Protein 2G64 (pdb70)

Nearest PDB structures (foldseek):
  2g64-assembly1_A  TM=1.007E+00  e=1.579E-30  Caenorhabditis elegans
  3i2b-assembly1_E  TM=9.787E-01  e=2.132E-19  Homo sapiens
  1b66-assembly1_A  TM=9.677E-01  e=7.104E-18  Rattus rattus
  4ntm-assembly1_A  TM=9.220E-01  e=1.658E-11  Escherichia coli K-12
  4ntk-assembly1_F  TM=9.008E-01  e=1.555E-11  Escherichia coli K-12

Solvent-accessible surface area: 8485 Å² total; per-residue (Å²): 252,166,177,44,82,50,70,63,39,80,77,79,57,60,3,38,9,40,3,68,19,51,23,144,195,60,58,114,62,79,0,113,135,87,35,25,186,48,13,78,80,147,17,59,38,37,109,0,42,0,55,0,49,0,119,13,78,28,61,104,132,63,51,78,19,15,40,68,66,103,0,106,152,13,3,53,97,0,17,84,38,0,54,155,106,39,0,33,153,82,10,127,75,9,99,128,43,38,0,26,1,96,32,0,1,61,22,0,4,73,71,0,88,82,44,15,77,61,55,99,19,18,75,42,0,8,0,32,32,42,125,180,65,91,48,76,50,115,20,165

Radius of gyration: 17.18 Å; Cα contacts (8 Å, |Δi|>4): 259; chains: 1; bounding box: 43×44×34 Å

InterPro domains:
  IPR007115 6-pyruvoyl tetrahydropterin synthase/QueD family [PF01242] (10-139)
  IPR007115 6-pyruvoyl tetrahydropterin synthase/QueD family [PTHR12589] (7-139)
  IPR007115 6-pyruvoyl tetrahydropterin synthase/QueD family [TIGR00039] (7-140)
  IPR022470 6-pyruvoyl tetrahydropterin synthase, cysteine active site [PS00987] (38-48)
  IPR038418 6-pyruvoyl tetrahydropterin synthase/QueD superfamily [G3DSA:3.30.479.10] (1-140)

B-factor: mean 22.35, std 11.43, range [5.89, 97.88]

GO terms:
  GO:0042802 identical protein binding (F, IPI)
  GO:0003874 6-pyruvoyltetrahydropterin synthase activity (F, IMP)
  GO:0006729 tetrahydrobiopterin biosynthetic process (P, IMP)

Structure (mmCIF, N/CA/C/O backbone):
data_2G64
#
_entry.id   2G64
#
_cell.length_a   69.792
_cell.length_b   69.792
_cell.length_c   160.188
_cell.angle_alpha   90.00
_cell.angle_beta   90.00
_cell.angle_gamma   120.00
#
_symmetry.space_group_name_H-M   'H 3 2'
#
loop_
_entity.id
_entity.type
_entity.pdbx_description
1 polymer 'Putative 6-pyruvoyl tetrahydrobiopterin synthase'
2 non-polymer 'SODIUM ION'
3 non-polymer 'ZINC ION'
4 non-polymer GLYCEROL
5 water water
#
loop_
_atom_site.group_PDB
_atom_site.id
_atom_site.type_symbol
_atom_site.label_atom_id
_atom_site.label_alt_id
_atom_site.label_comp_id
_atom_site.label_asym_id
_atom_site.label_entity_id
_atom_site.label_seq_id
_atom_site.pdbx_PDB_ins_code
_atom_site.Cartn_x
_atom_site.Cartn_y
_atom_site.Cartn_z
_atom_site.occupancy
_atom_site.B_iso_or_equiv
_atom_site.auth_seq_id
_atom_site.auth_comp_id
_atom_site.auth_asym_id
_atom_site.auth_atom_id
_atom_site.pdbx_PDB_model_num
ATOM 1 N N . MET A 1 1 ? -6.597 14.507 71.508 1.00 16.02 1 MET A N 1
ATOM 2 C CA A MET A 1 1 ? -6.034 15.550 72.411 0.50 14.95 1 MET A CA 1
ATOM 3 C CA B MET A 1 1 ? -6.077 15.488 72.491 0.50 15.32 1 MET A CA 1
ATOM 4 C C . MET A 1 1 ? -7.073 16.593 72.819 1.00 15.96 1 MET A C 1
ATOM 5 O O . MET A 1 1 ? -7.950 16.947 72.029 1.00 13.47 1 MET A O 1
ATOM 14 N N . PHE A 1 2 ? -6.949 17.123 74.029 1.00 19.02 2 PHE A N 1
ATOM 15 C CA . PHE A 1 2 ? -7.886 18.124 74.509 1.00 17.28 2 PHE A CA 1
ATOM 16 C C . PHE A 1 2 ? -7.080 19.050 75.412 1.00 16.80 2 PHE A C 1
ATOM 17 O O . PHE A 1 2 ? -6.567 18.617 76.441 1.00 15.11 2 PHE A O 1
ATOM 25 N N . ARG A 1 3 ? -6.945 20.307 75.035 1.00 12.98 3 ARG A N 1
ATOM 26 C CA A ARG A 1 3 ? -6.201 21.216 75.891 0.50 17.31 3 ARG A CA 1
ATOM 27 C CA B ARG A 1 3 ? -6.217 21.276 75.870 0.50 13.47 3 ARG A CA 1
ATOM 28 C C . ARG A 1 3 ? -6.994 21.556 77.155 1.00 16.84 3 ARG A C 1
ATOM 29 O O . ARG A 1 3 ? -8.188 21.888 77.107 1.00 14.91 3 ARG A O 1
ATOM 44 N N . MET A 1 4 ? -6.313 21.434 78.292 1.00 13.74 4 MET A N 1
ATOM 45 C CA . MET A 1 4 ? -6.927 21.628 79.578 1.00 14.75 4 MET A CA 1
ATOM 46 C C . MET A 1 4 ? -6.848 23.117 79.987 1.00 13.88 4 MET A C 1
ATOM 47 O O . MET A 1 4 ? -6.075 23.887 79.412 1.00 15.89 4 MET A O 1
ATOM 52 N N . PRO A 1 5 ? -7.642 23.512 81.002 1.00 14.57 5 PRO A N 1
ATOM 53 C CA . PRO A 1 5 ? -7.574 24.895 81.499 1.00 18.03 5 PRO A CA 1
ATOM 54 C C . PRO A 1 5 ? -6.154 25.241 81.928 1.00 14.01 5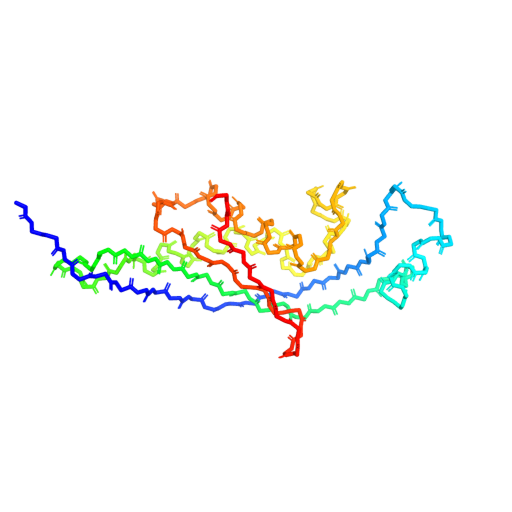 PRO A C 1
ATOM 55 O O . PRO A 1 5 ? -5.451 24.386 82.472 1.00 15.06 5 PRO A O 1
ATOM 59 N N . ILE A 1 6 ? -5.768 26.494 81.712 1.00 14.73 6 ILE A N 1
ATOM 60 C CA . ILE A 1 6 ? -4.463 26.990 82.128 1.00 15.03 6 ILE A CA 1
ATOM 61 C C . ILE A 1 6 ? -4.625 27.714 83.480 1.00 15.83 6 ILE A C 1
ATOM 62 O O . ILE A 1 6 ? -5.453 28.611 83.630 1.00 13.21 6 ILE A O 1
ATOM 67 N N . VAL A 1 7 ? -3.849 27.288 84.461 1.00 14.78 7 VAL A N 1
ATOM 68 C CA . VAL A 1 7 ? -3.959 27.849 85.814 1.00 13.29 7 VAL A CA 1
ATOM 69 C C . VAL A 1 7 ? -2.524 28.161 86.272 1.00 16.20 7 VAL A C 1
ATOM 70 O O . VAL A 1 7 ? -1.555 27.560 85.783 1.00 15.76 7 VAL A O 1
ATOM 74 N N . THR A 1 8 ? -2.380 29.096 87.205 1.00 14.49 8 THR A N 1
ATOM 75 C CA . THR A 1 8 ? -1.068 29.331 87.803 1.00 12.80 8 THR A CA 1
ATOM 76 C C . THR A 1 8 ? -1.012 28.724 89.207 1.00 11.23 8 THR A C 1
ATOM 77 O O . THR A 1 8 ? -2.033 28.605 89.892 1.00 12.00 8 THR A O 1
ATOM 81 N N . MET A 1 9 ? 0.189 28.332 89.599 1.00 13.03 9 MET A N 1
ATOM 82 C CA . MET A 1 9 ? 0.443 27.762 90.919 1.00 14.25 9 MET A CA 1
ATOM 83 C C . MET A 1 9 ? 1.706 28.447 91.445 1.00 13.55 9 MET A C 1
ATOM 84 O O . MET A 1 9 ? 2.768 28.459 90.774 1.00 15.43 9 MET A O 1
ATOM 89 N N . GLU A 1 10 ? 1.590 29.021 92.640 1.00 14.26 10 GLU A N 1
ATOM 90 C CA . GLU A 1 10 ? 2.682 29.810 93.193 1.00 11.54 10 GLU A CA 1
ATOM 91 C C . GLU A 1 10 ? 2.970 29.325 94.595 1.00 15.21 10 GLU A C 1
ATOM 92 O O . GLU A 1 10 ? 2.057 29.085 95.370 1.00 15.51 10 GLU A O 1
ATOM 98 N N . ARG A 1 11 ? 4.255 29.194 94.910 1.00 13.74 11 ARG A N 1
ATOM 99 C CA . ARG A 1 11 ? 4.681 28.666 96.192 1.00 13.24 11 ARG A CA 1
ATOM 100 C C . ARG A 1 11 ? 5.646 29.684 96.820 1.00 12.78 11 ARG A C 1
ATOM 101 O O . ARG A 1 11 ? 6.538 30.207 96.143 1.00 17.81 11 ARG A O 1
ATOM 109 N N . VAL A 1 12 ? 5.426 29.983 98.095 1.00 12.60 12 VAL A N 1
ATOM 110 C CA . VAL A 1 12 ? 6.137 31.079 98.785 1.00 14.22 12 VAL A CA 1
ATOM 111 C C . VAL A 1 12 ? 7.054 30.452 99.831 1.00 17.86 12 VAL A C 1
ATOM 112 O O . VAL A 1 12 ? 6.632 29.587 100.600 1.00 17.82 12 VAL A O 1
ATOM 116 N N . ASP A 1 13 ? 8.313 30.871 99.852 1.00 15.42 13 ASP A N 1
ATOM 117 C CA . ASP A 1 13 ? 9.232 30.435 100.912 1.00 16.31 13 ASP A CA 1
ATOM 118 C C . ASP A 1 13 ? 10.107 31.659 101.217 1.00 20.89 13 ASP A C 1
ATOM 119 O O . ASP A 1 13 ? 9.803 32.754 100.755 1.00 16.11 13 ASP A O 1
ATOM 124 N N . SER A 1 14 ? 11.149 31.491 102.028 1.00 15.13 14 SER A N 1
ATOM 125 C CA A SER A 1 14 ? 11.987 32.628 102.421 0.50 12.64 14 SER A CA 1
ATOM 126 C CA B SER A 1 14 ? 11.980 32.627 102.445 0.50 13.77 14 SER A CA 1
ATOM 127 C C . SER A 1 14 ? 13.402 32.152 102.719 1.00 16.74 14 SER A C 1
ATOM 128 O O . SER A 1 14 ? 13.632 30.960 102.941 1.00 20.52 14 SER A O 1
ATOM 133 N N . PHE A 1 15 ? 14.343 33.093 102.729 1.00 13.07 15 PHE A N 1
ATOM 134 C CA . PHE A 1 15 ? 15.720 32.810 103.159 1.00 13.61 15 PHE A CA 1
ATOM 135 C C . PHE A 1 15 ? 16.340 34.043 103.817 1.00 15.74 15 PHE A C 1
ATOM 136 O O . PHE A 1 15 ? 15.987 35.172 103.504 1.00 17.46 15 PHE A O 1
ATOM 144 N N . SER A 1 16 ? 17.245 33.817 104.755 1.00 13.00 16 SER A N 1
ATOM 145 C CA A SER A 1 16 ? 17.891 34.925 105.432 0.50 12.21 16 SER A CA 1
ATOM 146 C CA B SER A 1 16 ? 17.913 34.904 105.468 0.50 13.43 16 SER A CA 1
ATOM 147 C C . SER A 1 16 ? 19.325 35.027 104.918 1.00 14.14 16 SER A C 1
ATOM 148 O O . SER A 1 16 ? 20.031 34.025 104.804 1.00 19.88 16 SER A O 1
ATOM 153 N N . ALA A 1 17 ? 19.739 36.232 104.534 1.00 14.35 17 ALA A N 1
ATOM 154 C CA . ALA A 1 17 ? 21.087 36.362 103.993 1.00 13.10 17 ALA A CA 1
ATOM 155 C C . ALA A 1 17 ? 21.652 37.742 104.272 1.00 13.55 17 ALA A C 1
ATOM 156 O O . ALA A 1 17 ? 20.908 38.726 104.421 1.00 13.15 17 ALA A O 1
ATOM 158 N N . ALA A 1 18 ? 22.978 37.806 104.327 1.00 12.28 18 ALA A N 1
ATOM 159 C CA . ALA A 1 18 ? 23.682 39.074 104.378 1.00 12.58 18 ALA A CA 1
ATOM 160 C C . ALA A 1 18 ? 24.115 39.476 102.968 1.00 14.23 18 ALA A C 1
ATOM 161 O O . ALA A 1 18 ? 24.362 38.623 102.109 1.00 15.39 18 ALA A O 1
ATOM 163 N N . HIS A 1 19 ? 24.259 40.769 102.747 1.00 13.58 19 HIS A N 1
ATOM 164 C CA . HIS A 1 19 ? 24.933 41.243 101.539 1.00 12.00 19 HIS A CA 1
ATOM 165 C C . HIS A 1 19 ? 25.453 42.661 101.705 1.00 16.95 19 HIS A C 1
ATOM 166 O O . HIS A 1 19 ? 25.180 43.327 102.716 1.00 14.84 19 HIS A O 1
ATOM 173 N N . ARG A 1 20 ? 26.250 43.090 100.733 1.00 13.43 20 ARG A N 1
ATOM 174 C CA . ARG A 1 20 ? 26.661 44.485 100.619 1.00 12.66 20 ARG A CA 1
ATOM 175 C C . ARG A 1 20 ? 26.612 44.829 99.131 1.00 20.40 20 ARG A C 1
ATOM 176 O O . ARG A 1 20 ? 27.098 44.054 98.291 1.00 16.30 20 ARG A O 1
ATOM 184 N N . LEU A 1 21 ? 26.001 45.962 98.790 1.00 12.85 21 LEU A N 1
ATOM 185 C CA . LEU A 1 21 ? 25.945 46.383 97.393 1.00 14.96 21 LEU A CA 1
ATOM 186 C C . LEU A 1 21 ? 27.243 47.129 97.077 1.00 18.04 21 LEU A C 1
ATOM 187 O O . LEU A 1 21 ? 27.523 48.190 97.654 1.00 17.45 21 LEU A O 1
ATOM 192 N N . HIS A 1 22 ? 28.064 46.526 96.216 1.00 16.54 22 HIS A N 1
ATOM 193 C CA . HIS A 1 22 ? 29.371 47.098 95.875 1.00 13.18 22 HIS A CA 1
ATOM 194 C C . HIS A 1 22 ? 29.724 46.548 94.494 1.00 14.33 22 HIS A C 1
ATOM 195 O O . HIS A 1 22 ? 29.838 45.330 94.323 1.00 17.93 22 HIS A O 1
ATOM 202 N N . SER A 1 23 ? 29.882 47.442 93.514 1.00 18.40 23 SER A N 1
ATOM 203 C CA . SER A 1 23 ? 30.268 47.022 92.164 1.00 16.02 23 SER A CA 1
ATOM 204 C C . SER A 1 23 ? 31.783 47.097 91.971 1.00 24.41 23 SER A C 1
ATOM 205 O O . SER A 1 23 ? 32.402 48.118 92.259 1.00 20.55 23 SER A O 1
ATOM 208 N N . GLU A 1 24 ? 32.377 46.033 91.445 1.00 19.19 24 GLU A N 1
ATOM 209 C CA . GLU A 1 24 ? 33.792 46.101 91.066 1.00 24.40 24 GLU A CA 1
ATOM 210 C C . GLU A 1 24 ? 34.081 47.052 89.883 1.00 26.80 24 GLU A C 1
ATOM 211 O O . GLU A 1 24 ? 35.236 47.378 89.623 1.0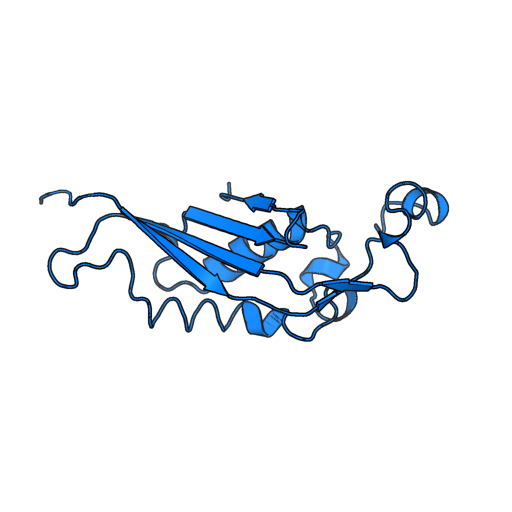0 28.53 24 GLU A O 1
ATOM 217 N N . LYS A 1 25 ? 33.039 47.500 89.180 1.00 20.25 25 LYS A N 1
ATOM 218 C CA . LYS A 1 25 ? 33.200 48.440 88.058 1.00 24.15 25 LYS A CA 1
ATOM 219 C C . LYS A 1 25 ? 33.052 49.921 88.480 1.00 36.60 25 LYS A C 1
ATOM 220 O O . LYS A 1 25 ? 33.067 50.827 87.631 1.00 27.84 25 LYS A O 1
ATOM 226 N N . LEU A 1 26 ? 32.888 50.151 89.784 1.00 22.63 26 LEU A N 1
ATOM 227 C CA . LEU A 1 26 ? 32.781 51.494 90.339 1.00 20.72 26 LEU A CA 1
ATOM 228 C C . LEU A 1 26 ? 33.919 51.759 91.328 1.00 22.99 26 LEU A C 1
ATOM 229 O O . LEU A 1 26 ? 34.407 50.846 92.002 1.00 20.64 26 LEU A O 1
ATOM 234 N N . SER A 1 27 ? 34.318 53.026 91.437 1.00 24.42 27 SER A N 1
ATOM 235 C CA . SER A 1 27 ? 35.266 53.434 92.469 1.00 23.97 27 SER A CA 1
ATOM 236 C C . SER A 1 27 ? 34.625 53.385 93.846 1.00 24.97 27 SER A C 1
ATOM 237 O O . SER A 1 27 ? 33.399 53.265 93.967 1.00 19.48 27 SER A O 1
ATOM 240 N N . ASP A 1 28 ? 35.439 53.496 94.887 1.00 18.82 28 ASP A N 1
ATOM 241 C CA . ASP A 1 28 ? 34.876 53.548 96.244 1.00 25.93 28 ASP A CA 1
ATOM 242 C C . ASP A 1 28 ? 33.842 54.662 96.414 1.00 18.78 28 ASP A C 1
ATOM 243 O O . ASP A 1 28 ? 32.763 54.441 96.985 1.00 18.15 28 ASP A O 1
ATOM 248 N N . ALA A 1 29 ? 34.193 55.862 95.951 1.00 19.73 29 ALA A N 1
ATOM 249 C CA . ALA A 1 29 ? 33.290 57.013 96.015 1.00 17.01 29 ALA A CA 1
ATOM 250 C C . ALA A 1 29 ? 32.012 56.796 95.213 1.00 22.00 29 ALA A C 1
ATOM 251 O O . ALA A 1 29 ? 30.924 57.108 95.680 1.00 22.02 29 ALA A O 1
ATOM 253 N N . GLU A 1 30 ? 32.149 56.263 94.002 1.00 19.00 30 GLU A N 1
ATOM 254 C CA . GLU A 1 30 ? 30.990 55.973 93.152 1.00 22.49 30 GLU A CA 1
ATOM 255 C C . GLU A 1 30 ? 30.058 54.939 93.803 1.00 21.42 30 GLU A C 1
ATOM 256 O O . GLU A 1 30 ? 28.824 55.072 93.775 1.00 19.77 30 GLU A O 1
ATOM 262 N N . ASN A 1 31 ? 30.657 53.921 94.406 1.00 17.31 31 ASN A N 1
ATOM 263 C CA . ASN A 1 31 ? 29.875 52.893 95.124 1.00 15.44 31 ASN A CA 1
ATOM 264 C C . ASN A 1 31 ? 29.112 53.473 96.296 1.00 19.93 31 ASN A C 1
ATOM 265 O O . ASN A 1 31 ? 27.954 53.163 96.517 1.00 16.32 31 ASN A O 1
ATOM 270 N N . LYS A 1 32 ? 29.773 54.338 97.052 1.00 19.95 32 LYS A N 1
ATOM 271 C CA . LYS A 1 32 ? 29.090 55.043 98.131 1.00 18.63 32 LYS A CA 1
ATOM 272 C C . LYS A 1 32 ? 27.938 55.893 97.597 1.00 15.62 32 LYS A C 1
ATOM 273 O O . LYS A 1 32 ? 26.833 55.893 98.162 1.00 23.06 32 LYS A O 1
ATOM 279 N N . GLU A 1 33 ? 28.186 56.598 96.501 1.00 18.96 33 GLU A N 1
ATOM 280 C CA A GLU A 1 33 ? 27.172 57.465 95.921 0.50 24.22 33 GLU A CA 1
ATOM 281 C CA B GLU A 1 33 ? 27.183 57.479 95.884 0.50 23.11 33 GLU A CA 1
ATOM 282 C C . GLU A 1 33 ? 25.999 56.692 95.309 1.00 25.85 33 GLU A C 1
ATOM 283 O O . GLU A 1 33 ? 24.841 57.075 95.477 1.00 22.35 33 GLU A O 1
ATOM 294 N N . THR A 1 34 ? 26.299 55.596 94.621 1.00 17.50 34 THR A N 1
ATOM 295 C CA . THR A 1 34 ? 25.268 54.787 93.953 1.00 15.78 34 THR A CA 1
ATOM 296 C C . THR A 1 34 ? 24.438 54.030 94.973 1.00 26.09 34 THR A C 1
ATOM 297 O O . THR A 1 34 ? 23.211 53.975 94.869 1.00 21.08 34 THR A O 1
ATOM 301 N N . PHE A 1 35 ? 25.102 53.483 95.988 1.00 17.59 35 PHE A N 1
ATOM 302 C CA . PHE A 1 35 ? 24.470 52.482 96.841 1.00 19.39 35 PHE A CA 1
ATOM 303 C C . PHE A 1 35 ? 24.122 53.008 98.234 1.00 19.11 35 PHE A C 1
ATOM 304 O O . PHE A 1 35 ? 23.317 52.406 98.947 1.00 18.18 35 PHE A O 1
ATOM 312 N N . GLY A 1 36 ? 24.698 54.154 98.600 1.00 21.22 36 GLY A N 1
ATOM 313 C CA . GLY A 1 36 ? 24.427 54.782 99.901 1.00 18.62 36 GLY A CA 1
ATOM 314 C C . GLY A 1 36 ? 24.693 53.856 101.082 1.00 15.95 36 GLY A C 1
ATOM 315 O O . GLY A 1 36 ? 25.712 53.160 101.120 1.00 20.69 36 GLY A O 1
ATOM 316 N N . LYS A 1 37 ? 23.761 53.830 102.037 1.00 20.18 37 LYS A N 1
ATOM 317 C CA . LYS A 1 37 ? 23.906 52.961 103.212 1.00 21.08 37 LYS A CA 1
ATOM 318 C C . LYS A 1 37 ? 24.008 51.471 102.830 1.00 20.71 37 LYS A C 1
ATOM 319 O O . LYS A 1 37 ? 24.564 50.663 103.576 1.00 17.60 37 LYS A O 1
ATOM 325 N N . CYS A 1 38 ? 23.486 51.112 101.661 1.00 17.56 38 CYS A N 1
ATOM 326 C CA . CYS A 1 38 ? 23.619 49.727 101.200 1.00 22.96 38 CYS A CA 1
ATOM 327 C C . CYS A 1 38 ? 25.070 49.309 100.916 1.00 17.64 38 CYS A C 1
ATOM 328 O O . CYS A 1 38 ? 25.382 48.117 100.877 1.00 17.28 38 CYS A O 1
ATOM 331 N N . ASN A 1 39 ? 25.959 50.290 100.793 1.00 13.93 39 ASN A N 1
ATOM 332 C CA . ASN A 1 39 ? 27.375 50.006 100.612 1.00 17.01 39 ASN A CA 1
ATOM 333 C C . ASN A 1 39 ? 28.145 49.856 101.949 1.00 22.76 39 ASN A C 1
ATOM 334 O O . ASN A 1 39 ? 29.374 49.725 101.952 1.00 19.51 39 ASN A O 1
ATOM 339 N N . ASN A 1 40 ? 27.434 49.860 103.083 1.00 20.02 40 ASN A N 1
ATOM 340 C CA . ASN A 1 40 ? 28.100 49.747 104.403 1.00 21.94 40 ASN A CA 1
ATOM 341 C C . ASN A 1 40 ? 29.116 48.631 104.323 1.00 16.16 40 ASN A C 1
ATOM 342 O O . ASN A 1 40 ? 28.775 47.509 103.926 1.00 20.48 40 ASN A O 1
ATOM 347 N N . SER A 1 41 ? 30.354 48.916 104.719 1.00 22.97 41 SER A N 1
ATOM 348 C CA . SER A 1 41 ? 31.443 47.988 104.443 1.00 19.53 41 SER A CA 1
ATOM 349 C C . SER A 1 41 ? 31.276 46.617 105.072 1.00 17.24 41 SER A C 1
ATOM 350 O O . SER A 1 41 ? 31.699 45.617 104.487 1.00 21.65 41 SER A O 1
ATOM 353 N N . ASN A 1 42 ? 30.662 46.545 106.257 1.00 16.70 42 ASN A N 1
ATOM 354 C CA . ASN A 1 42 ? 30.443 45.236 106.859 1.00 14.47 42 ASN A CA 1
ATOM 355 C C . ASN A 1 42 ? 29.093 44.604 106.493 1.00 17.07 42 ASN A C 1
ATOM 356 O O . ASN A 1 42 ? 28.729 43.549 107.024 1.00 16.35 42 ASN A O 1
ATOM 361 N N . GLY A 1 43 ? 28.368 45.255 105.594 1.00 19.68 43 GLY A N 1
ATOM 362 C CA . GLY A 1 43 ? 27.161 44.655 105.057 1.00 18.99 43 GLY A CA 1
ATOM 363 C C . GLY A 1 43 ? 25.929 44.898 105.927 1.00 13.19 43 GLY A C 1
ATOM 364 O O . GLY A 1 43 ? 25.952 45.654 106.929 1.00 15.20 43 GLY A O 1
ATOM 365 N N . HIS A 1 44 ? 24.838 44.278 105.504 1.00 15.29 44 HIS A N 1
ATOM 366 C CA . HIS A 1 44 ? 23.566 44.331 106.209 1.00 11.57 44 HIS A CA 1
ATOM 367 C C . HIS A 1 44 ? 22.853 43.091 105.676 1.00 13.24 44 HIS A C 1
ATOM 368 O O . HIS A 1 44 ? 23.508 42.204 105.097 1.00 13.82 44 HIS A O 1
ATOM 375 N N . GLY A 1 45 ? 21.545 42.995 105.885 1.00 12.85 45 GLY A N 1
ATOM 376 C CA . GLY A 1 45 ? 20.872 41.742 105.559 1.00 17.80 45 GLY A CA 1
ATOM 377 C C . GLY A 1 45 ? 19.371 41.847 105.444 1.00 15.47 45 GLY A C 1
ATOM 378 O O . GLY A 1 45 ? 18.792 42.893 105.724 1.00 13.58 45 GLY A O 1
ATOM 379 N N . HIS A 1 46 ? 18.746 40.757 105.009 1.00 13.22 46 HIS A N 1
ATOM 380 C CA . HIS A 1 46 ? 17.303 40.757 104.766 1.00 17.18 46 HIS A CA 1
ATOM 381 C C . HIS A 1 46 ? 16.779 39.365 105.027 1.00 14.52 46 HIS A C 1
ATOM 382 O O . HIS A 1 46 ? 17.508 38.384 104.852 1.00 13.67 46 HIS A O 1
ATOM 389 N N . ASN A 1 47 ? 15.509 39.264 105.436 1.00 13.00 47 ASN A N 1
ATOM 390 C CA . ASN A 1 47 ? 14.743 38.045 105.172 1.00 12.25 47 ASN A CA 1
ATOM 391 C C . ASN A 1 47 ? 14.112 38.221 103.803 1.00 14.40 47 ASN A C 1
ATOM 392 O O . ASN A 1 47 ? 13.278 39.096 103.618 1.00 17.40 47 ASN A O 1
ATOM 397 N N . TYR A 1 48 ? 14.565 37.438 102.831 1.00 12.24 48 TYR A N 1
ATOM 398 C CA . TYR A 1 48 ? 14.056 37.596 101.484 1.00 11.64 48 TYR A CA 1
ATOM 399 C C . TYR A 1 48 ? 12.856 36.654 101.352 1.00 16.52 48 TYR A C 1
ATOM 400 O O . TYR A 1 48 ? 12.961 35.482 101.694 1.00 19.55 48 TYR A O 1
ATOM 409 N N . VAL A 1 49 ? 11.726 37.161 100.872 1.00 12.17 49 VAL A N 1
ATOM 410 C CA . VAL A 1 49 ? 10.629 36.260 100.515 1.00 11.42 49 VAL A CA 1
ATOM 411 C C . VAL A 1 49 ? 10.812 35.845 99.039 1.00 13.45 49 VAL A C 1
ATOM 412 O O . VAL A 1 49 ? 11.004 36.699 98.167 1.00 15.39 49 VAL A O 1
ATOM 416 N N . TRP A 1 50 ? 10.746 34.553 98.773 1.00 11.43 50 TRP A N 1
ATOM 417 C CA . TRP A 1 50 ? 10.883 34.061 97.400 1.00 13.78 50 TRP A CA 1
ATOM 418 C C . TRP A 1 50 ? 9.549 33.449 96.958 1.00 16.45 50 TRP A C 1
ATOM 419 O O . TRP A 1 50 ? 9.070 32.511 97.584 1.00 14.05 50 TRP A O 1
ATOM 430 N N . LYS A 1 51 ? 8.936 33.959 95.894 1.00 11.18 51 LYS A N 1
ATOM 431 C CA . LYS A 1 51 ? 7.729 33.265 95.409 1.00 13.22 51 LYS A CA 1
ATOM 432 C C . LYS A 1 51 ? 8.007 32.705 94.023 1.00 15.68 51 LYS A C 1
ATOM 433 O O . LYS A 1 51 ? 8.534 33.399 93.175 1.00 14.46 51 LYS A O 1
ATOM 439 N N . VAL A 1 52 ? 7.623 31.459 93.812 1.00 11.44 52 VAL A N 1
ATOM 440 C CA . VAL A 1 52 ? 7.893 30.753 92.560 1.00 17.41 52 VAL A CA 1
ATOM 441 C C . VAL A 1 52 ? 6.549 30.456 91.927 1.00 12.87 52 VAL A C 1
ATOM 442 O O . VAL A 1 52 ? 5.738 29.723 92.503 1.00 12.95 52 VAL A O 1
ATOM 446 N N . LYS A 1 53 ? 6.318 31.048 90.757 1.00 12.94 53 LYS A N 1
ATOM 447 C CA . LYS A 1 53 ? 5.026 30.939 90.089 1.00 16.47 53 LYS A CA 1
ATOM 448 C C . LYS A 1 53 ? 5.156 30.124 88.795 1.00 14.94 53 LYS A C 1
ATOM 449 O O . LYS A 1 53 ? 6.013 30.391 87.957 1.00 12.60 53 LYS A O 1
ATOM 455 N N . LEU A 1 54 ? 4.289 29.130 88.668 1.00 16.41 54 LEU A N 1
ATOM 456 C CA . LEU A 1 54 ? 4.286 28.219 87.528 1.00 16.74 54 LEU A CA 1
ATOM 457 C C . LEU A 1 54 ? 2.985 28.466 86.779 1.00 15.60 54 LEU A C 1
ATOM 458 O O . LEU A 1 54 ? 1.999 28.912 87.377 1.00 15.15 54 LEU A O 1
ATOM 463 N N . ARG A 1 55 ? 2.971 28.202 85.477 1.00 14.27 55 ARG A N 1
ATOM 464 C CA . ARG A 1 55 ? 1.722 28.318 84.720 1.00 15.30 55 ARG A CA 1
ATOM 465 C C . ARG A 1 55 ? 1.652 27.164 83.716 1.00 15.49 55 ARG A C 1
ATOM 466 O O . ARG A 1 55 ? 2.643 26.855 83.037 1.00 17.98 55 ARG A O 1
ATOM 474 N N . GLY A 1 56 ? 0.502 26.519 83.618 1.00 13.85 56 GLY A N 1
ATOM 475 C CA . GLY A 1 56 ? 0.409 25.367 82.716 1.00 14.20 56 GLY A CA 1
ATOM 476 C C . GLY A 1 56 ? -0.962 24.748 82.759 1.00 14.88 56 GLY A C 1
ATOM 477 O O . GLY A 1 56 ? -1.817 25.153 83.559 1.00 15.23 56 GLY A O 1
ATOM 478 N N . GLU A 1 57 ? -1.179 23.771 81.882 1.00 12.65 57 GLU A N 1
ATOM 479 C CA . GLU A 1 57 ? -2.430 23.022 81.902 1.00 12.77 57 GLU A CA 1
ATOM 480 C C . GLU A 1 57 ? -2.612 22.227 83.187 1.00 14.95 57 GLU A C 1
ATOM 481 O O . GLU A 1 57 ? -1.679 21.550 83.658 1.00 15.54 57 GLU A O 1
ATOM 487 N N . VAL A 1 58 ? -3.840 22.235 83.700 1.00 11.79 58 VAL A N 1
ATOM 488 C CA A VAL A 1 58 ? -4.221 21.345 84.799 0.50 13.06 58 VAL A CA 1
ATOM 489 C CA B VAL A 1 58 ? -4.200 21.341 84.800 0.50 15.28 58 VAL A CA 1
ATOM 490 C C . VAL A 1 58 ? -4.223 19.888 84.309 1.00 18.52 58 VAL A C 1
ATOM 491 O O . VAL A 1 58 ? -4.804 19.574 83.278 1.00 17.39 58 VAL A O 1
ATOM 498 N N . ASP A 1 59 ? -3.557 18.996 85.035 1.00 14.57 59 ASP A N 1
ATOM 499 C CA . ASP A 1 59 ? -3.596 17.580 84.676 1.00 14.62 59 ASP A CA 1
ATOM 500 C C . ASP A 1 59 ? -4.985 16.993 85.005 1.00 17.05 59 ASP A C 1
ATOM 501 O O . ASP A 1 59 ? -5.521 17.197 86.109 1.00 16.95 59 ASP A O 1
ATOM 506 N N . PRO A 1 60 ? -5.573 16.244 84.059 1.00 17.77 60 PRO A N 1
ATOM 507 C CA . PRO A 1 60 ? -6.928 15.749 84.304 1.00 15.63 60 PRO A CA 1
ATOM 508 C C . PRO A 1 60 ? -6.975 14.706 85.420 1.00 21.08 60 PRO A C 1
ATOM 509 O O . PRO A 1 60 ? -8.010 14.554 86.047 1.00 17.80 60 PRO A O 1
ATOM 513 N N . THR A 1 61 ? -5.875 13.991 85.661 1.00 16.41 61 THR A N 1
ATOM 514 C CA . THR A 1 61 ? -5.894 12.946 86.676 1.00 14.15 61 THR A CA 1
ATOM 515 C C . THR A 1 61 ? -5.539 13.462 88.081 1.00 17.21 61 THR A C 1
ATOM 516 O O . THR A 1 61 ? -6.280 13.240 89.045 1.00 19.00 61 THR A O 1
ATOM 520 N N . SER A 1 62 ? -4.418 14.169 88.182 1.00 15.68 62 SER A N 1
ATOM 521 C CA . SER A 1 62 ? -3.956 14.661 89.468 1.00 15.22 62 SER A CA 1
ATOM 522 C C . SER A 1 62 ? -4.614 15.983 89.854 1.00 19.22 62 SER A C 1
ATOM 523 O O . SER A 1 62 ? -4.592 16.358 91.013 1.00 19.83 62 SER A O 1
ATOM 526 N N . GLY A 1 63 ? -5.167 16.701 88.876 1.00 12.54 63 GLY A N 1
ATOM 527 C CA . GLY A 1 63 ? -5.703 18.050 89.134 1.00 15.79 63 GLY A CA 1
ATOM 528 C C . GLY A 1 63 ? -4.661 19.125 89.426 1.00 13.23 63 GLY A C 1
ATOM 529 O O . GLY A 1 63 ? -5.006 20.204 89.909 1.00 14.03 63 GLY A O 1
ATOM 530 N N . MET A 1 64 ? -3.400 18.841 89.096 1.00 15.80 64 MET A N 1
ATOM 531 C CA A MET A 1 64 ? -2.313 19.760 89.431 0.50 11.02 64 MET A CA 1
ATOM 532 C CA B MET A 1 64 ? -2.261 19.708 89.439 0.50 16.64 64 MET A CA 1
ATOM 533 C C . MET A 1 64 ? -1.615 20.323 88.201 1.00 15.47 64 MET A C 1
ATOM 534 O O . MET A 1 64 ? -1.455 19.643 87.181 1.00 16.96 64 MET A O 1
ATOM 543 N N . VAL A 1 65 ? -1.193 21.577 88.311 1.00 17.19 65 VAL A N 1
ATOM 544 C CA . VAL A 1 65 ? -0.278 22.190 87.322 1.00 15.86 65 VAL A CA 1
ATOM 545 C C . VAL A 1 65 ? 1.140 21.579 87.420 1.00 15.90 65 VAL A C 1
ATOM 546 O O . VAL A 1 65 ? 1.870 21.430 86.418 1.00 16.17 65 VAL A O 1
ATOM 550 N N . TYR A 1 66 ? 1.515 21.201 88.634 1.00 17.82 66 TYR A N 1
ATOM 551 C CA . TYR A 1 66 ? 2.841 20.661 88.911 1.00 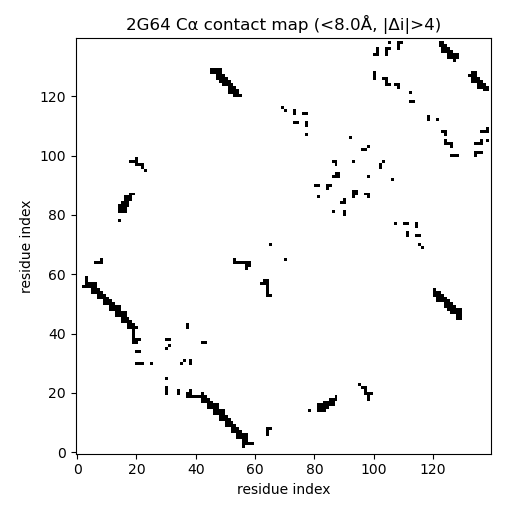20.04 66 TYR A CA 1
ATOM 552 C C . TYR A 1 66 ? 2.761 19.950 90.253 1.00 19.53 66 TYR A C 1
ATOM 553 O O . TYR A 1 66 ? 1.961 20.308 91.119 1.00 25.35 66 TYR A O 1
ATOM 562 N N . ASP A 1 67 ? 3.626 18.961 90.439 1.00 18.55 67 ASP A N 1
ATOM 563 C CA . ASP A 1 67 ? 3.685 18.242 91.708 1.00 19.69 67 ASP A CA 1
ATOM 564 C C . ASP A 1 67 ? 4.349 19.100 92.801 1.00 24.84 67 ASP A C 1
ATOM 565 O O . ASP A 1 67 ? 5.537 19.404 92.706 1.00 24.04 67 ASP A O 1
ATOM 570 N N . LEU A 1 68 ? 3.583 19.506 93.811 1.00 22.83 68 LEU A N 1
ATOM 571 C CA . LEU A 1 68 ? 4.115 20.404 94.845 1.00 32.04 68 LEU A CA 1
ATOM 572 C C . LEU A 1 68 ? 5.266 19.764 95.614 1.00 33.02 68 LEU A C 1
ATOM 573 O O . LEU A 1 68 ? 6.219 20.451 95.997 1.00 25.12 68 LEU A O 1
ATOM 578 N N . ALA A 1 69 ? 5.188 18.451 95.829 1.00 26.93 69 ALA A N 1
ATOM 579 C CA . ALA A 1 69 ? 6.259 17.742 96.522 1.00 26.59 69 ALA A CA 1
ATOM 580 C C . ALA A 1 69 ? 7.581 17.878 95.767 1.00 29.42 69 ALA A C 1
ATOM 581 O O . ALA A 1 69 ? 8.632 18.123 96.374 1.00 28.46 69 ALA A O 1
ATOM 583 N N . LYS A 1 70 ? 7.515 17.724 94.444 1.00 22.63 70 LYS A N 1
ATOM 584 C CA . LYS A 1 70 ? 8.670 17.889 93.563 1.00 18.70 70 LYS A CA 1
ATOM 585 C C . LYS A 1 70 ? 9.193 19.328 93.554 1.00 25.11 70 LYS A C 1
ATOM 586 O O . LYS A 1 70 ? 10.407 19.554 93.628 1.00 22.56 70 LYS A O 1
ATOM 592 N N . LEU A 1 71 ? 8.279 20.290 93.445 1.00 21.41 71 LEU A N 1
ATOM 593 C CA . LEU A 1 71 ? 8.660 21.715 93.501 1.00 18.04 71 LEU A CA 1
ATOM 594 C C . LEU A 1 71 ? 9.357 22.025 94.829 1.00 17.59 71 LEU A C 1
ATOM 595 O O . LEU A 1 71 ? 10.361 22.738 94.851 1.00 18.86 71 LEU A O 1
ATOM 600 N N . LYS A 1 72 ? 8.822 21.505 95.935 1.00 16.88 72 LYS A N 1
ATOM 601 C CA A LYS A 1 72 ? 9.425 21.769 97.242 0.50 21.84 72 LYS A CA 1
ATOM 602 C CA B LYS A 1 72 ? 9.416 21.742 97.257 0.50 25.51 72 LYS A CA 1
ATOM 603 C C . LYS A 1 72 ? 10.888 21.344 97.289 1.00 26.91 72 LYS A C 1
ATOM 604 O O . LYS A 1 72 ? 11.730 22.096 97.792 1.00 21.43 72 LYS A O 1
ATOM 615 N N . LYS A 1 73 ? 11.178 20.161 96.735 1.00 22.84 73 LYS A N 1
ATOM 616 C CA A LYS A 1 73 ? 12.544 19.632 96.679 0.50 23.37 73 LYS A CA 1
ATOM 617 C CA B LYS A 1 73 ? 12.540 19.599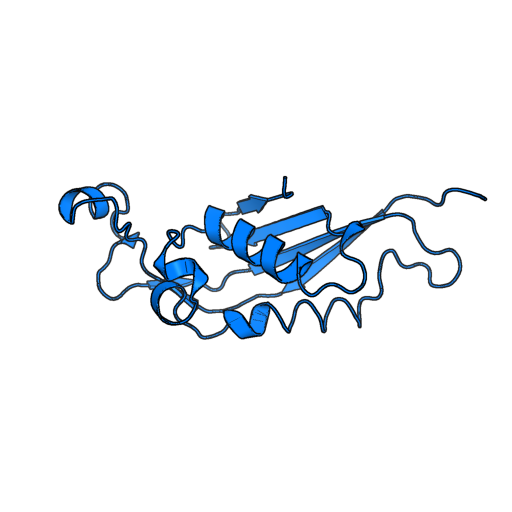 96.636 0.50 24.43 73 LYS A CA 1
ATOM 618 C C . LYS A 1 73 ? 13.467 20.480 95.805 1.00 24.20 73 LYS A C 1
ATOM 619 O O . LYS A 1 73 ? 14.619 20.756 96.188 1.00 18.51 73 LYS A O 1
ATOM 630 N N . GLU A 1 74 ? 12.965 20.898 94.642 1.00 17.03 74 GLU A N 1
ATOM 631 C CA . GLU A 1 74 ? 13.727 21.693 93.704 1.00 21.64 74 GLU A CA 1
ATOM 632 C C . GLU A 1 74 ? 13.989 23.070 94.301 1.00 19.68 74 GLU A C 1
ATOM 633 O O . GLU A 1 74 ? 15.108 23.569 94.218 1.00 18.87 74 GLU A O 1
ATOM 639 N N . MET A 1 75 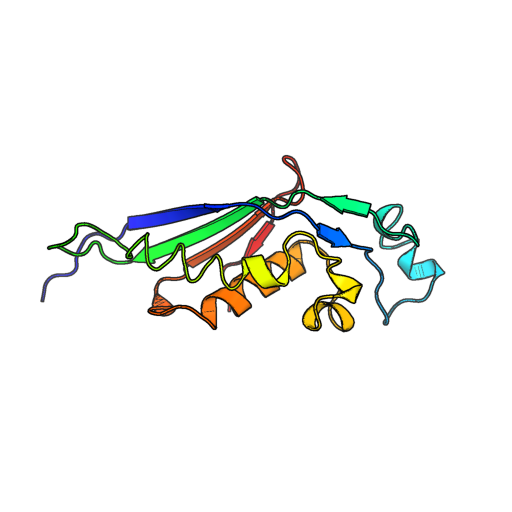? 12.962 23.677 94.896 1.00 16.65 75 MET A N 1
ATOM 640 C CA . MET A 1 75 ? 13.148 24.979 95.555 1.00 14.97 75 MET A CA 1
ATOM 641 C C . MET A 1 75 ? 14.148 24.884 96.723 1.00 24.55 75 MET A C 1
ATOM 642 O O . MET A 1 75 ? 14.946 25.797 96.930 1.00 19.68 75 MET A O 1
ATOM 647 N N . SER A 1 76 ? 14.103 23.784 97.474 1.00 19.01 76 SER A N 1
ATOM 648 C CA A SER A 1 76 ? 15.056 23.553 98.572 0.50 16.58 76 SER A CA 1
ATOM 649 C CA B SER A 1 76 ? 15.050 23.574 98.567 0.50 18.52 76 SER A CA 1
ATOM 650 C C . SER A 1 76 ? 16.498 23.581 98.077 1.00 19.23 76 SER A C 1
ATOM 651 O O . SER A 1 76 ? 17.380 24.154 98.722 1.00 18.88 76 SER A O 1
ATOM 656 N N . LEU A 1 77 ? 16.738 22.962 96.929 1.00 19.98 77 LEU A N 1
ATOM 657 C CA . LEU A 1 77 ? 18.072 22.918 96.332 1.00 18.72 77 LEU A CA 1
ATOM 658 C C . LEU A 1 77 ? 18.601 24.319 96.051 1.00 25.52 77 LEU A C 1
ATOM 659 O O . LEU A 1 77 ? 19.773 24.627 96.322 1.00 19.68 77 LEU A O 1
ATOM 664 N N . VAL A 1 78 ? 17.725 25.185 95.547 1.00 18.33 78 VAL A N 1
ATOM 665 C CA . VAL A 1 78 ? 18.100 26.569 95.297 1.00 17.96 78 VAL A CA 1
ATOM 666 C C . VAL A 1 78 ? 18.316 27.317 96.625 1.00 18.74 78 VAL A C 1
ATOM 667 O O . VAL A 1 78 ? 19.295 28.057 96.782 1.00 18.27 78 VAL A O 1
ATOM 671 N N . LEU A 1 79 ? 17.392 27.134 97.567 1.00 19.15 79 LEU A N 1
ATOM 672 C CA . LEU A 1 79 ? 17.441 27.851 98.840 1.00 16.69 79 LEU A CA 1
ATOM 673 C C . LEU A 1 79 ? 18.704 27.484 99.634 1.00 21.89 79 LEU A C 1
ATOM 674 O O . LEU A 1 79 ? 19.246 28.301 100.372 1.00 18.01 79 LEU A O 1
ATOM 679 N N . ASP A 1 80 ? 19.180 26.256 99.456 1.00 19.08 80 ASP A N 1
ATOM 680 C CA . ASP A 1 80 ? 20.383 25.789 100.158 1.00 15.80 80 ASP A CA 1
ATOM 681 C C . ASP A 1 80 ? 21.594 26.653 99.798 1.00 23.00 80 ASP A C 1
ATOM 682 O O . ASP A 1 80 ? 22.513 26.820 100.604 1.00 19.92 80 ASP A O 1
ATOM 687 N N . THR A 1 81 ? 21.599 27.170 98.572 1.00 15.55 81 THR A N 1
ATOM 688 C CA . THR A 1 81 ? 22.691 28.016 98.088 1.00 18.27 81 THR A CA 1
ATOM 689 C C . THR A 1 81 ? 22.770 29.408 98.737 1.00 23.54 81 THR A C 1
ATOM 690 O O . THR A 1 81 ? 23.823 30.057 98.696 1.00 17.23 81 THR A O 1
ATOM 694 N N . VAL A 1 82 ? 21.654 29.876 99.291 1.00 17.16 82 VAL A N 1
ATOM 695 C CA . VAL A 1 82 ? 21.560 31.262 99.766 1.00 16.26 82 VAL A CA 1
ATOM 696 C C . VAL A 1 82 ? 21.114 31.398 101.233 1.00 19.44 82 VAL A C 1
ATOM 697 O O . VAL A 1 82 ? 21.389 32.404 101.887 1.00 17.63 82 VAL A O 1
ATOM 701 N N . ASP A 1 83 ? 20.428 30.401 101.772 1.00 17.47 83 ASP A N 1
ATOM 702 C CA . ASP A 1 83 ? 19.917 30.588 103.108 1.00 20.48 83 ASP A CA 1
ATOM 703 C C . A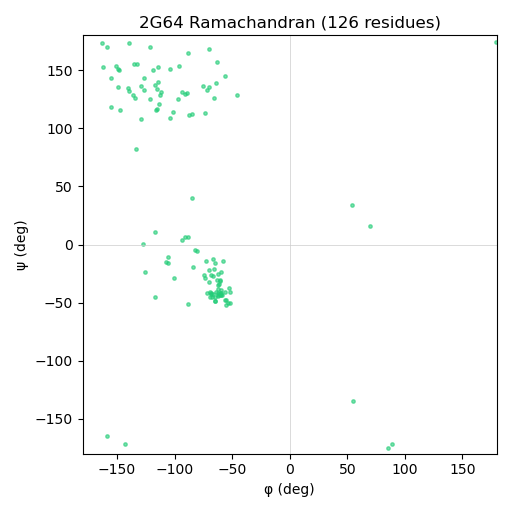SP A 1 83 ? 21.003 30.602 104.196 1.00 16.80 83 ASP A C 1
ATOM 704 O O . ASP A 1 83 ? 21.884 29.738 104.211 1.00 19.51 83 ASP A O 1
ATOM 709 N N . HIS A 1 84 ? 20.898 31.557 105.120 1.00 15.20 84 HIS A N 1
ATOM 710 C CA . HIS A 1 84 ? 21.925 31.748 106.162 1.00 17.98 84 HIS A CA 1
ATOM 711 C C . HIS A 1 84 ? 23.350 31.910 105.613 1.00 18.18 84 HIS A C 1
ATOM 712 O O . HIS A 1 84 ? 24.333 31.507 106.237 1.00 17.33 84 HIS A O 1
ATOM 719 N N . ARG A 1 85 ? 23.440 32.542 104.450 1.00 17.98 85 ARG A N 1
ATOM 720 C CA . ARG A 1 85 ? 24.707 32.818 103.807 1.00 14.61 85 ARG A CA 1
ATOM 721 C C . ARG A 1 85 ? 24.910 34.314 103.573 1.00 17.67 85 ARG A C 1
ATOM 722 O O . ARG A 1 85 ? 23.993 35.130 103.732 1.00 15.20 85 ARG A O 1
ATOM 730 N N . ASN A 1 86 ? 26.131 34.653 103.185 1.00 16.59 86 ASN A N 1
ATOM 731 C CA . ASN A 1 86 ? 26.463 35.980 102.705 1.00 14.72 86 ASN A CA 1
ATOM 732 C C . ASN A 1 86 ? 26.528 35.928 101.162 1.00 17.27 86 ASN A C 1
ATOM 733 O O . ASN A 1 86 ? 27.383 35.227 100.583 1.00 15.76 86 ASN A O 1
ATOM 738 N N . LEU A 1 87 ? 25.609 36.632 100.497 1.00 14.92 87 LEU A N 1
ATOM 739 C CA . LEU A 1 87 ? 25.456 36.481 99.042 1.00 12.69 87 LEU A CA 1
ATOM 740 C C . LEU A 1 87 ? 26.768 36.755 98.294 1.00 18.05 87 LEU A C 1
ATOM 741 O O . LEU A 1 87 ? 27.178 35.977 97.439 1.00 14.11 87 LEU A O 1
ATOM 746 N N . ASP A 1 88 ? 27.425 37.852 98.642 1.00 10.17 88 ASP A N 1
ATOM 747 C CA . ASP A 1 88 ? 28.597 38.312 97.898 1.00 13.29 88 ASP A CA 1
ATOM 748 C C . ASP A 1 88 ? 29.832 37.467 98.160 1.00 15.45 88 ASP A C 1
ATOM 749 O O . ASP A 1 88 ? 30.701 37.374 97.299 1.00 16.66 88 ASP A O 1
ATOM 754 N N . LYS A 1 89 ? 29.909 36.872 99.349 1.00 17.02 89 LYS A N 1
ATOM 755 C CA . LYS A 1 89 ? 31.091 36.120 99.764 1.00 19.19 89 LYS A CA 1
ATOM 756 C C . LYS A 1 89 ? 30.962 34.605 99.643 1.00 23.54 89 LYS A C 1
ATOM 757 O O . LYS A 1 89 ? 31.958 33.894 99.469 1.00 20.94 89 LYS A O 1
ATOM 763 N N . ASP A 1 90 ? 29.745 34.101 99.758 1.00 17.16 90 ASP A N 1
ATOM 764 C CA . ASP A 1 90 ? 29.515 32.642 99.797 1.00 20.46 90 ASP A CA 1
ATOM 765 C C . ASP A 1 90 ? 28.928 32.066 98.511 1.00 20.12 90 ASP A C 1
ATOM 766 O O . ASP A 1 90 ? 28.887 30.835 98.321 1.00 22.99 90 ASP A O 1
ATOM 771 N N . VAL A 1 91 ? 28.407 32.936 97.660 1.00 17.56 91 VAL A N 1
ATOM 772 C CA . VAL A 1 91 ? 27.734 32.500 96.456 1.00 16.08 91 VAL A CA 1
ATOM 773 C C . VAL A 1 91 ? 28.522 32.985 95.236 1.00 15.21 91 VAL A C 1
ATOM 774 O O . VAL A 1 91 ? 28.679 34.188 95.005 1.00 15.11 91 VAL A O 1
ATOM 778 N N . GLU A 1 92 ? 29.034 32.027 94.468 1.00 18.64 92 GLU A N 1
ATOM 779 C CA . GLU A 1 92 ? 29.986 32.354 93.431 1.00 17.44 92 GLU A CA 1
ATOM 780 C C . GLU A 1 92 ? 29.418 33.389 92.472 1.00 14.46 92 GLU A C 1
ATOM 781 O O . GLU A 1 92 ? 30.120 34.336 92.067 1.00 16.29 92 GLU A O 1
ATOM 787 N N . PHE A 1 93 ? 28.144 33.225 92.142 1.00 16.32 93 PHE A N 1
ATOM 788 C CA . PHE A 1 93 ? 27.474 34.099 91.179 1.00 13.54 93 PHE A CA 1
ATOM 789 C C . PHE A 1 93 ? 27.644 35.594 91.510 1.00 16.41 93 PHE A C 1
ATOM 790 O O . PHE A 1 93 ? 27.831 36.446 90.618 1.00 15.84 93 PHE A O 1
ATOM 798 N N . PHE A 1 94 ? 27.544 35.915 92.797 1.00 13.26 94 PHE A N 1
ATOM 799 C CA . PHE A 1 94 ? 27.557 37.321 93.216 1.00 14.04 94 PHE A CA 1
ATOM 800 C C . PHE A 1 94 ? 28.944 37.932 93.331 1.00 18.37 94 PHE A C 1
ATOM 801 O O . PHE A 1 94 ? 29.097 39.140 93.557 1.00 14.15 94 PHE A O 1
ATOM 809 N N . LYS A 1 95 ? 29.976 37.121 93.142 1.00 14.82 95 LYS A N 1
ATOM 810 C CA . LYS A 1 95 ? 31.326 37.705 93.009 1.00 16.18 95 LYS A CA 1
ATOM 811 C C . LYS A 1 95 ? 31.463 38.630 91.785 1.00 19.21 95 LYS A C 1
ATOM 812 O O . LYS A 1 95 ? 32.305 39.533 91.763 1.00 17.93 95 LYS A O 1
ATOM 818 N N . THR A 1 96 ? 30.641 38.400 90.767 1.00 17.20 96 THR A N 1
ATOM 819 C CA . THR A 1 96 ? 30.792 39.109 89.491 1.00 14.16 96 THR A CA 1
ATOM 820 C C . THR A 1 96 ? 29.513 39.799 88.999 1.00 16.25 96 THR A C 1
ATOM 821 O O . THR A 1 96 ? 29.513 40.448 87.943 1.00 16.11 96 THR A O 1
ATOM 825 N N . THR A 1 97 ? 28.426 39.685 89.774 1.00 14.57 97 THR A N 1
ATOM 826 C CA . THR A 1 97 ? 27.203 40.403 89.463 1.00 12.11 97 THR A CA 1
ATOM 827 C C . THR A 1 97 ? 26.707 40.961 90.800 1.00 14.20 97 THR A C 1
ATOM 828 O O . THR A 1 97 ? 26.659 40.217 91.798 1.00 14.22 97 THR A O 1
ATOM 832 N N . VAL A 1 98 ? 26.415 42.263 90.834 1.00 12.68 98 VAL A N 1
ATOM 833 C CA A VAL A 1 98 ? 26.022 42.947 92.068 0.50 15.37 98 VAL A CA 1
ATOM 834 C CA B VAL A 1 98 ? 26.041 42.908 92.096 0.50 11.93 98 VAL A CA 1
ATOM 835 C C . VAL A 1 98 ? 24.776 42.307 92.683 1.00 13.79 98 VAL A C 1
ATOM 836 O O . VAL A 1 98 ? 23.850 41.938 91.968 1.00 14.72 98 VAL A O 1
ATOM 843 N N . SER A 1 99 ? 24.743 42.183 94.005 1.00 12.38 99 SER A N 1
ATOM 844 C CA . SER A 1 99 ? 23.634 41.481 94.664 1.00 15.10 99 SER A CA 1
ATOM 845 C C . SER A 1 99 ? 22.387 42.366 94.945 1.00 16.42 99 SER A C 1
ATOM 846 O O . SER A 1 99 ? 21.744 42.260 96.005 1.00 13.42 99 SER A O 1
ATOM 849 N N . THR A 1 100 ? 22.037 43.234 94.006 1.00 11.65 100 THR A N 1
ATOM 850 C CA . THR A 1 100 ? 20.756 43.970 94.100 1.00 13.90 100 THR A CA 1
ATOM 851 C C . THR A 1 100 ? 19.648 42.948 94.031 1.00 16.72 100 THR A C 1
ATOM 852 O O . THR A 1 100 ? 19.832 41.872 93.477 1.00 14.00 100 THR A O 1
ATOM 856 N N . SER A 1 101 ? 18.466 43.284 94.543 1.00 11.44 101 SER A N 1
ATOM 857 C CA . SER A 1 101 ? 17.384 42.300 94.514 1.00 11.13 101 SER A CA 1
ATOM 858 C C . SER A 1 101 ? 16.909 41.970 93.087 1.00 11.54 101 SER A C 1
ATOM 859 O O . SER A 1 101 ? 16.433 40.871 92.832 1.00 13.13 101 SER A O 1
ATOM 862 N N . GLU A 1 102 ? 17.070 42.910 92.163 1.00 14.60 102 GLU A N 1
ATOM 863 C CA . GLU A 1 102 ? 16.862 42.629 90.722 1.00 14.12 102 GLU A CA 1
ATOM 864 C C . GLU A 1 102 ? 17.707 41.428 90.321 1.00 14.30 102 GLU A C 1
ATOM 865 O O . GLU A 1 102 ? 17.217 40.466 89.717 1.00 13.72 102 GLU A O 1
ATOM 871 N N . ASN A 1 103 ? 18.988 41.469 90.668 1.00 11.06 103 ASN A N 1
ATOM 872 C CA . ASN A 1 103 ? 19.904 40.390 90.262 1.00 12.86 103 ASN A CA 1
ATOM 873 C C . ASN A 1 103 ? 19.719 39.104 91.060 1.00 13.28 103 ASN A C 1
ATOM 874 O O . ASN A 1 103 ? 19.988 38.002 90.555 1.00 14.52 103 ASN A O 1
ATOM 879 N N . VAL A 1 104 ? 19.219 39.233 92.285 1.00 14.17 104 VAL A N 1
ATOM 880 C CA . VAL A 1 104 ? 18.856 38.056 93.083 1.00 15.27 104 VAL A CA 1
ATOM 881 C C . VAL A 1 104 ? 17.668 37.352 92.425 1.00 11.98 104 VAL A C 1
ATOM 882 O O . VAL A 1 104 ? 17.638 36.138 92.318 1.00 14.92 104 VAL A O 1
ATOM 886 N N . ALA A 1 105 ? 16.690 38.129 91.960 1.00 12.02 105 ALA A N 1
ATOM 887 C CA . ALA A 1 105 ? 15.517 37.520 91.325 1.00 10.34 105 ALA A CA 1
ATOM 888 C C . ALA A 1 105 ? 15.954 36.715 90.094 1.00 14.42 105 ALA A C 1
ATOM 889 O O . ALA A 1 105 ? 15.482 35.597 89.851 1.00 12.11 105 ALA A O 1
ATOM 891 N N . ILE A 1 106 ? 16.873 37.287 89.329 1.00 13.94 106 ILE A N 1
ATOM 892 C CA . ILE A 1 106 ? 17.383 36.627 88.133 1.00 13.21 106 ILE A CA 1
ATOM 893 C C . ILE A 1 106 ? 18.144 35.351 88.516 1.00 16.22 106 ILE A C 1
ATOM 894 O O . ILE A 1 106 ? 17.917 34.274 87.949 1.00 14.39 106 ILE A O 1
ATOM 899 N N . TYR A 1 107 ? 19.044 35.475 89.486 1.00 12.75 107 TYR A N 1
ATOM 900 C CA . TYR A 1 107 ? 19.784 34.330 90.004 1.00 14.69 107 TYR A CA 1
ATOM 901 C C . TYR A 1 107 ? 18.866 33.182 90.413 1.00 15.93 107 TYR A C 1
ATOM 902 O O . TYR A 1 107 ? 19.072 32.046 90.004 1.00 14.39 107 TYR A O 1
ATOM 911 N N . MET A 1 108 ? 17.838 33.468 91.213 1.00 13.28 108 MET A N 1
ATOM 912 C CA . MET A 1 108 ? 16.982 32.417 91.744 1.00 15.68 108 MET A CA 1
ATOM 913 C C . MET A 1 108 ? 16.156 31.768 90.623 1.00 14.46 108 MET A C 1
ATOM 914 O O . MET A 1 108 ? 15.986 30.555 90.595 1.00 13.77 108 MET A O 1
ATOM 919 N N . PHE A 1 109 ? 15.635 32.594 89.730 1.00 14.67 109 PHE A N 1
ATOM 920 C CA . PHE A 1 109 ? 14.924 32.102 88.539 1.00 19.12 109 PHE A CA 1
ATOM 921 C C . PHE A 1 109 ? 15.821 31.138 87.751 1.00 22.15 109 PHE A C 1
ATOM 922 O O . PHE A 1 109 ? 15.421 30.017 87.426 1.00 15.50 109 PHE A O 1
ATOM 930 N N . GLU A 1 110 ? 17.031 31.574 87.432 1.00 14.97 110 GLU A N 1
ATOM 931 C CA . GLU A 1 110 ? 17.901 30.753 86.591 1.00 21.72 110 GLU A CA 1
ATOM 932 C C . GLU A 1 110 ? 18.387 29.482 87.295 1.00 16.16 110 GLU A C 1
ATOM 933 O O . GLU A 1 110 ? 18.443 28.407 86.682 1.00 18.51 110 GLU A O 1
ATOM 939 N N . LYS A 1 111 ? 18.737 29.593 88.580 1.00 17.63 111 LYS A N 1
ATOM 940 C CA . LYS A 1 111 ? 19.168 28.424 89.353 1.00 18.76 111 LYS A CA 1
ATOM 941 C C . LYS A 1 111 ? 18.022 27.406 89.499 1.00 22.29 111 LYS A C 1
ATOM 942 O O . LYS A 1 111 ? 18.216 26.189 89.368 1.00 20.48 111 LYS A O 1
ATOM 948 N N . LEU A 1 112 ? 16.817 27.904 89.737 1.00 14.15 112 LEU A N 1
ATOM 949 C CA . LEU A 1 112 ? 15.666 27.006 89.848 1.00 15.73 112 LEU A CA 1
ATOM 950 C C . LEU A 1 112 ? 15.434 26.340 88.510 1.00 17.13 112 LEU A C 1
ATOM 951 O O . LEU A 1 112 ? 15.278 25.127 88.440 1.00 19.63 112 LEU A O 1
ATOM 956 N N . LYS A 1 113 ? 15.418 27.133 87.451 1.00 18.69 113 LYS A N 1
ATOM 957 C CA . LYS A 1 113 ? 15.192 26.554 86.119 1.00 24.50 113 LYS A CA 1
ATOM 958 C C . LYS A 1 113 ? 16.177 25.401 85.843 1.00 32.27 113 LYS A C 1
ATOM 959 O O . LYS A 1 113 ? 15.801 24.360 85.280 1.00 24.38 113 LYS A O 1
ATOM 965 N N . SER A 1 114 ? 17.414 25.575 86.308 1.00 19.30 114 SER A N 1
ATOM 966 C CA . SER A 1 114 ? 18.494 24.607 86.165 1.00 26.13 114 SER A CA 1
ATOM 967 C C . SER A 1 114 ? 18.298 23.282 86.912 1.00 31.36 114 SER A C 1
ATOM 968 O O . SER A 1 114 ? 18.921 22.288 86.566 1.00 30.70 114 SER A O 1
ATOM 971 N N . VAL A 1 115 ? 17.442 23.257 87.930 1.00 22.24 115 VAL A N 1
ATOM 972 C CA A VAL A 1 115 ? 17.253 22.042 88.721 0.50 20.07 115 VAL A CA 1
ATOM 973 C CA B VAL A 1 115 ? 17.253 22.066 88.746 0.50 21.34 115 VAL A CA 1
ATOM 974 C C . VAL A 1 115 ? 15.871 21.423 88.547 1.00 25.65 115 VAL A C 1
ATOM 975 O O . VAL A 1 115 ? 15.593 20.347 89.073 1.00 22.20 115 VAL A O 1
ATOM 982 N N . MET A 1 116 ? 15.004 22.088 87.792 1.00 25.38 116 MET A N 1
ATOM 983 C CA . MET A 1 116 ? 13.612 21.644 87.713 1.00 27.40 116 MET A CA 1
ATOM 984 C C . MET A 1 116 ? 13.412 20.405 86.859 1.00 25.80 116 MET A C 1
ATOM 985 O O . MET A 1 116 ? 13.954 20.316 85.763 1.00 29.67 116 MET A O 1
ATOM 990 N N . SER A 1 117 ? 12.595 19.484 87.364 1.00 31.50 117 SER A N 1
ATOM 991 C CA . SER A 1 117 ? 12.137 18.324 86.581 1.00 46.22 117 SER A CA 1
ATOM 992 C C . SER A 1 117 ? 11.360 18.711 85.316 1.00 49.03 117 SER A C 1
ATOM 993 O O . SER A 1 117 ? 11.534 18.095 84.264 1.00 50.86 117 SER A O 1
ATOM 996 N N . ASN A 1 118 ? 10.532 19.748 85.412 1.00 37.78 118 ASN A N 1
ATOM 997 C CA . ASN A 1 118 ? 9.829 20.292 84.241 1.00 40.83 118 ASN A CA 1
ATOM 998 C C . ASN A 1 118 ? 9.920 21.825 84.171 1.00 24.31 118 ASN A C 1
ATOM 999 O O . ASN A 1 118 ? 9.002 22.536 84.614 1.00 32.04 118 ASN A O 1
ATOM 1004 N N . PRO A 1 119 ? 11.033 22.338 83.641 1.00 30.36 119 PRO A N 1
ATOM 1005 C CA . PRO A 1 119 ? 11.295 23.778 83.713 1.00 37.64 119 PRO A CA 1
ATOM 1006 C C . PRO A 1 119 ? 10.412 24.600 82.777 1.00 35.90 119 PRO A C 1
ATOM 1007 O O . PRO A 1 119 ? 10.319 25.820 82.935 1.00 23.35 119 PRO A O 1
ATOM 1011 N N . SER A 1 120 ? 9.754 23.941 81.826 1.00 23.26 120 SER A N 1
ATOM 1012 C CA . SER A 1 120 ? 8.893 24.652 80.872 1.00 25.83 120 SER A CA 1
ATOM 1013 C C . SER A 1 120 ? 7.726 25.411 81.541 1.00 23.97 120 SER A C 1
ATOM 1014 O O . SER A 1 120 ? 7.302 26.448 81.041 1.00 24.59 120 SER A O 1
ATOM 1017 N N . VAL A 1 121 ? 7.229 24.905 82.671 1.00 20.22 121 VAL A N 1
ATOM 1018 C CA . VAL A 1 121 ? 6.159 25.605 83.399 1.00 26.27 121 VAL A CA 1
ATOM 1019 C C . VAL A 1 121 ? 6.602 26.770 84.301 1.00 18.58 121 VAL A C 1
ATOM 1020 O O . VAL A 1 121 ? 5.747 27.467 84.842 1.00 16.16 121 VAL A O 1
ATOM 1024 N N . LEU A 1 122 ? 7.909 26.993 84.458 1.00 17.51 122 LEU A N 1
ATOM 1025 C CA . LEU A 1 122 ? 8.346 28.117 85.297 1.00 19.73 122 LEU A CA 1
ATOM 1026 C C . LEU A 1 122 ? 7.927 29.417 84.636 1.00 18.85 122 LEU A C 1
ATOM 1027 O O . LEU A 1 122 ? 8.247 29.674 83.465 1.00 18.68 122 LEU A O 1
ATOM 1032 N N . TYR A 1 123 ? 7.212 30.252 85.381 1.00 15.75 123 TYR A N 1
ATOM 1033 C CA . TYR A 1 123 ? 6.614 31.412 84.780 1.00 14.34 123 TYR A CA 1
ATOM 1034 C C . TYR A 1 123 ? 7.177 32.722 85.375 1.00 17.05 123 TYR A C 1
ATOM 1035 O O . TYR A 1 123 ? 7.497 33.655 84.650 1.00 15.91 123 TYR A O 1
ATOM 1044 N N . LYS A 1 124 ? 7.300 32.790 86.695 1.00 15.53 124 LYS A N 1
ATOM 1045 C CA . LYS A 1 124 ? 7.751 34.040 87.302 1.00 16.40 124 LYS A CA 1
ATOM 1046 C C . LYS A 1 124 ? 8.391 33.788 88.660 1.00 17.76 124 LYS A C 1
ATOM 1047 O O . LYS A 1 124 ? 7.935 32.922 89.424 1.00 15.02 124 LYS A O 1
ATOM 1053 N N . VAL A 1 125 ? 9.435 34.551 88.966 1.00 13.59 125 VAL A N 1
ATOM 1054 C CA . VAL A 1 125 ? 9.986 34.569 90.325 1.00 13.51 125 VAL A CA 1
ATOM 1055 C C . VAL A 1 125 ? 9.771 35.957 90.922 1.00 11.14 125 VAL A C 1
ATOM 1056 O O . VAL A 1 125 ? 9.941 36.971 90.240 1.00 11.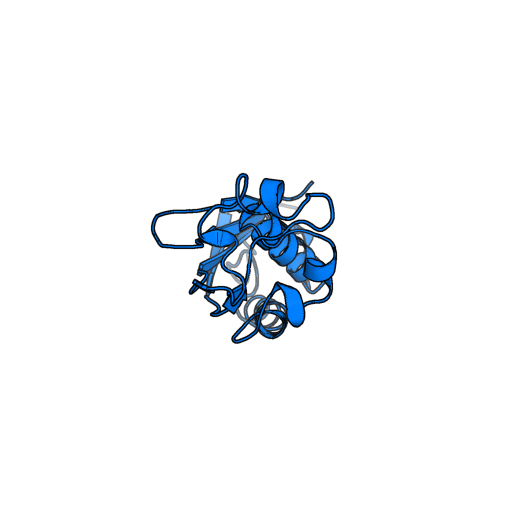88 125 VAL A O 1
ATOM 1060 N N . THR A 1 126 ? 9.410 35.991 92.196 1.00 13.19 126 THR A N 1
ATOM 1061 C CA . THR A 1 126 ? 9.307 37.223 92.950 1.00 14.56 126 THR A CA 1
ATOM 1062 C C . THR A 1 126 ? 10.326 37.169 94.094 1.00 12.28 126 THR A C 1
ATOM 1063 O O . THR A 1 126 ? 10.452 36.142 94.757 1.00 13.64 126 THR A O 1
ATOM 1067 N N . ILE A 1 127 ? 11.020 38.281 94.327 1.00 12.92 127 ILE A N 1
ATOM 1068 C CA . ILE A 1 127 ? 11.825 38.436 95.538 1.00 12.84 127 ILE A CA 1
ATOM 1069 C C . ILE A 1 127 ? 11.303 39.665 96.272 1.00 15.19 127 ILE A C 1
ATOM 1070 O O . ILE A 1 127 ? 11.224 40.735 95.691 1.00 14.77 127 ILE A O 1
ATOM 1075 N N . GLU A 1 128 ? 10.934 39.503 97.539 1.00 12.47 128 GLU A N 1
ATOM 1076 C CA . GLU A 1 128 ? 10.636 40.669 98.375 1.00 13.20 128 GLU A CA 1
ATOM 1077 C C . GLU A 1 128 ? 11.827 40.861 99.298 1.00 12.60 128 GLU A C 1
ATOM 1078 O O . GLU A 1 128 ? 12.068 40.066 100.204 1.00 15.34 128 GLU A O 1
ATOM 1084 N N . GLU A 1 129 ? 12.581 41.909 99.037 1.00 13.03 129 GLU A N 1
ATOM 1085 C CA . GLU A 1 129 ? 13.748 42.242 99.829 1.00 10.03 129 GLU A CA 1
ATOM 1086 C C . GLU A 1 129 ? 13.330 42.702 101.232 1.00 17.56 129 GLU A C 1
ATOM 1087 O O . GLU A 1 129 ? 13.967 42.343 102.222 1.00 17.37 129 GLU A O 1
ATOM 1093 N N . THR A 1 130 ? 12.266 43.504 101.285 1.00 14.72 130 THR A N 1
ATOM 1094 C CA . THR A 1 130 ? 11.506 43.775 102.504 1.00 17.91 130 THR A CA 1
ATOM 1095 C C . THR A 1 130 ? 10.037 43.787 102.088 1.00 21.08 130 THR A C 1
ATOM 1096 O O . THR A 1 130 ? 9.725 43.699 100.901 1.00 17.16 130 THR A O 1
ATOM 1100 N N . PRO A 1 131 ? 9.129 43.876 103.060 1.00 17.94 131 PRO A N 1
ATOM 1101 C CA . PRO A 1 131 ? 7.705 43.942 102.718 1.00 26.07 131 PRO A CA 1
ATOM 1102 C C . PRO A 1 131 ? 7.334 45.112 101.814 1.00 20.11 131 PRO A C 1
ATOM 1103 O O . PRO A 1 131 ? 6.256 45.112 101.216 1.00 27.85 131 PRO A O 1
ATOM 1107 N N . LYS A 1 132 ? 8.225 46.080 101.679 1.00 14.94 132 LYS A N 1
ATOM 1108 C CA . LYS A 1 132 ? 7.944 47.289 100.923 1.00 23.39 132 LYS A CA 1
ATOM 1109 C C . LYS A 1 132 ? 8.627 47.363 99.558 1.00 15.68 132 LYS A C 1
ATOM 1110 O O . LYS A 1 132 ? 8.315 48.265 98.777 1.00 15.03 132 LYS A O 1
ATOM 1116 N N . ASN A 1 133 ? 9.562 46.448 99.288 1.00 14.72 133 ASN A N 1
ATOM 1117 C CA . ASN A 1 133 ? 10.406 46.501 98.081 1.00 12.09 133 ASN A CA 1
ATOM 1118 C C . ASN A 1 133 ? 10.337 45.132 97.403 1.00 12.59 133 ASN A C 1
ATOM 1119 O O . ASN A 1 133 ? 10.902 44.158 97.916 1.00 14.74 133 ASN A O 1
ATOM 1124 N N . ILE A 1 134 ? 9.639 45.066 96.269 1.00 10.89 134 ILE A N 1
ATOM 1125 C CA A ILE A 1 134 ? 9.271 43.797 95.637 0.50 11.38 134 ILE A CA 1
ATOM 1126 C CA B ILE A 1 134 ? 9.312 43.787 95.642 0.50 8.99 134 ILE A CA 1
ATOM 1127 C C . ILE A 1 134 ? 9.780 43.756 94.192 1.00 13.49 134 ILE A C 1
ATOM 1128 O O . ILE A 1 134 ? 9.556 44.701 93.435 1.00 15.93 134 ILE A O 1
ATOM 1137 N N . PHE A 1 135 ? 10.421 42.648 93.811 1.00 12.90 135 PHE A N 1
ATOM 1138 C CA . PHE A 1 135 ? 10.990 42.490 92.453 1.00 13.94 135 PHE A CA 1
ATOM 1139 C C . PHE A 1 135 ? 10.508 41.221 91.766 1.00 15.33 135 PHE A C 1
ATOM 1140 O O . PHE A 1 135 ? 10.364 40.171 92.418 1.00 12.68 135 PHE A O 1
ATOM 1148 N N . THR A 1 136 ? 10.282 41.299 90.448 1.00 10.12 136 THR A N 1
ATOM 1149 C CA . THR A 1 136 ? 9.865 40.098 89.731 1.00 10.81 136 THR A CA 1
ATOM 1150 C C . THR A 1 136 ? 10.623 39.956 88.433 1.00 15.50 136 THR A C 1
ATOM 1151 O O . THR A 1 136 ? 11.115 40.943 87.858 1.00 14.82 136 THR A O 1
ATOM 1155 N N . TYR A 1 137 ? 10.702 38.723 87.979 1.00 12.63 137 TYR A N 1
ATOM 1156 C CA . TYR A 1 137 ? 11.478 38.408 86.779 1.00 15.29 137 TYR A CA 1
ATOM 1157 C C . TYR A 1 137 ? 10.798 37.226 86.108 1.00 14.73 137 TYR A C 1
ATOM 1158 O O . TYR A 1 137 ? 10.384 36.280 86.789 1.00 15.84 137 TYR A O 1
ATOM 1167 N N . LYS A 1 138 ? 10.651 37.315 84.785 1.00 12.68 138 LYS A N 1
ATOM 1168 C CA . LYS A 1 138 ? 10.005 36.255 83.999 1.00 14.28 138 LYS A CA 1
ATOM 1169 C C . LYS A 1 138 ? 10.915 35.576 82.976 1.00 23.53 138 LYS A C 1
ATOM 1170 O O . LYS A 1 138 ? 10.451 34.798 82.126 1.00 18.80 138 LYS A O 1
ATOM 1176 N N . GLY A 1 139 ? 12.203 35.854 83.064 1.00 17.01 139 GLY A N 1
ATOM 1177 C CA . GLY A 1 139 ? 13.181 35.169 82.215 1.00 21.01 139 GLY A CA 1
ATOM 1178 C C . GLY A 1 139 ? 13.362 35.904 80.898 1.00 41.74 139 GLY A C 1
ATOM 1179 O O . GLY A 1 139 ? 12.851 37.009 80.714 1.00 30.13 139 GLY A O 1
ATOM 1180 N N . SER A 1 140 ? 14.093 35.281 79.980 1.00 34.44 140 SER A N 1
ATOM 1181 C CA . SER A 1 140 ? 14.239 35.797 78.622 1.00 63.60 140 SER A CA 1
ATOM 1182 C C . SER A 1 140 ? 12.992 35.502 77.789 1.00 67.79 140 SER A C 1
ATOM 1183 O O . SER A 1 140 ? 12.028 34.890 78.258 1.00 89.58 140 SER A O 1
#

Secondary structure (DSSP, 8-state):
--PPPEEEEEEEEEEEEEE----TTS-HHHHHHHHGGGG-TT-EEEEEEEEEEEEEEPPTTT--SS-HHHHHHHHHHHHHTTTTEEHHHH-GGGGTS---HHHHHHHHHHHHHHH-SSGGGEEEEEEEEETTEEEEE---

Foldseek 3Di:
DDFADKDKDKDKDKAKEWEAFAAPVDDPVRSCVVQPPSNVPVTDIFTKMKMWMFIGGQDPPPRDRDDVVQLVVLLVVLRVQGHPYYCCPRHPVCVHPGVDVQVVQVSSLVSSCVRHPDSVRGAKMKIDRDPVRIDMDGDD

Organism: Caenorhabditis elegans (NCBI:txid6239)

Sequence (140 aa):
MM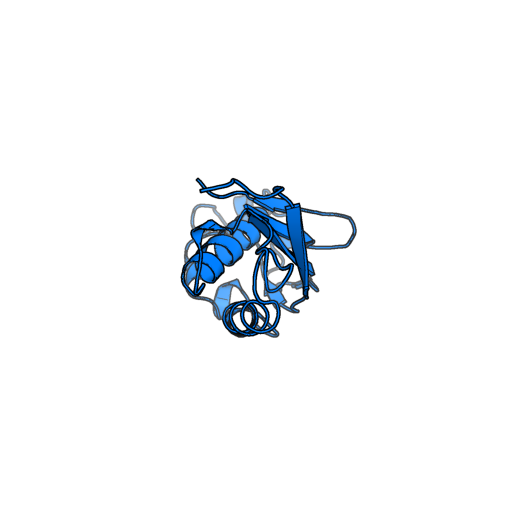FRRMPIVTMERVDSSFSSAAHRLHSEKLSDAENKEETFGKCNNSNGHGHNYVWKVKLRGEVVDPTSGMMVYDLAKLKKKKEMSSLVLDTVDHRNLDKDVEFFKTTVVSTSENVAIYMFEKLKSVVMSNPSVLYKVTIEETPKNIIFTYKGS

CATH classification: 3.30.479.10